Protein AF-A0A350IH59-F1 (afdb_monomer)

pLDDT: mean 76.25, std 18.14, range [29.02, 93.62]

Mean predicted aligned error: 12.1 Å

Solvent-accessible surface area (backbone atoms only — not comparable to full-atom values): 6723 Å² total; per-residue (Å²): 131,80,91,83,79,74,76,84,77,61,63,88,42,45,44,101,85,70,50,65,69,72,73,87,52,63,70,44,79,75,45,70,88,46,75,56,83,100,45,72,52,74,42,72,48,66,46,87,90,60,58,67,59,57,54,29,33,56,51,10,56,75,68,76,49,82,40,70,71,87,79,87,81,81,59,63,56,92,97,46,46,49,90,77,54,74,52,73,68,59,51,53,48,56,56,53,58,70,70,76,113

Sequence (101 aa):
IPADSLEQCDASLHNPDGSVNLRNSRINVTDNRALHLPHADIRLACSKGTYIRALARDLGEALGSGAHLDGLRRTRTGGFEVSKALTITQATGIFREAVSE

Foldseek 3Di:
DDPPPPPPPCVVQADPVRDGPPPPKDKDFPDFDDDDPVDTDTDIDTDPPDDVQVVQQVVCVVVVHGGGDPDDDDQDDVPDGPVPDDDPVRVVVVVVVVVVD

Nearest PDB structures (foldseek):
  7qep-assembly1_S7  TM=4.534E-01  e=7.299E+00  Encephalitozoon cuniculi GB-M1

Radius of gyration: 19.17 Å; Cα contacts (8 Å, |Δi|>4): 69; chains: 1; bounding box: 46×42×46 Å

Secon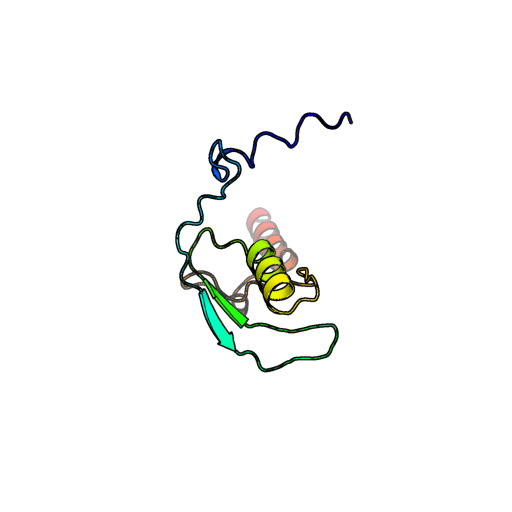dary structure (DSSP, 8-state):
--S-SSTTSSTTSB-TTS-B------EEEEEEEEEETTEEEEEEEE-TT--HHHHHHHHHHHHTS----------EETTEEGGGPPPHHHHHHHHHHHH--

Structure (mmCIF, N/CA/C/O backbone):
data_AF-A0A350IH59-F1
#
_entry.id   AF-A0A350IH59-F1
#
loop_
_atom_site.group_PDB
_atom_site.id
_atom_site.type_symbol
_atom_site.label_atom_id
_atom_site.label_alt_id
_atom_site.label_comp_id
_atom_site.label_asym_id
_atom_site.label_entity_id
_atom_site.label_seq_id
_atom_site.pdbx_PDB_ins_code
_atom_site.Cartn_x
_atom_site.Cartn_y
_atom_site.Cartn_z
_atom_site.occupancy
_atom_site.B_iso_or_equiv
_atom_site.auth_seq_id
_atom_site.auth_comp_id
_atom_site.auth_asym_id
_atom_site.auth_atom_id
_atom_site.pdbx_PDB_model_num
ATOM 1 N N . ILE A 1 1 ? -9.237 23.528 -13.923 1.00 41.91 1 ILE A N 1
ATOM 2 C CA . ILE A 1 1 ? -8.178 23.838 -12.934 1.00 41.91 1 ILE A CA 1
ATOM 3 C C . ILE A 1 1 ? -6.869 23.750 -13.703 1.00 41.91 1 ILE A C 1
ATOM 5 O O . ILE A 1 1 ? -6.647 22.694 -14.288 1.00 41.91 1 ILE A O 1
ATOM 9 N N . PRO A 1 2 ? -6.108 24.844 -13.851 1.00 29.02 2 PRO A N 1
ATOM 10 C CA . PRO A 1 2 ? -4.850 24.812 -14.588 1.00 29.02 2 PRO A CA 1
ATOM 11 C C . PRO A 1 2 ? -3.832 23.945 -13.833 1.00 29.02 2 PRO A C 1
ATOM 13 O O . PRO A 1 2 ? -3.917 23.807 -12.613 1.00 29.02 2 PRO A O 1
ATOM 16 N N . ALA A 1 3 ? -2.920 23.319 -14.571 1.00 39.44 3 ALA A N 1
ATOM 17 C CA . ALA A 1 3 ? -2.026 22.249 -14.125 1.00 39.44 3 ALA A CA 1
ATOM 18 C C . ALA A 1 3 ? -0.846 22.704 -13.233 1.00 39.44 3 ALA A C 1
ATOM 20 O O . ALA A 1 3 ? 0.103 21.950 -13.059 1.00 39.44 3 ALA A O 1
ATOM 21 N N . ASP A 1 4 ? -0.925 23.881 -12.608 1.00 33.91 4 ASP A N 1
ATOM 22 C CA . ASP A 1 4 ? 0.240 24.566 -12.019 1.00 33.91 4 ASP A CA 1
ATOM 23 C C . ASP A 1 4 ? 0.249 24.567 -10.480 1.00 33.91 4 ASP A C 1
ATOM 25 O O . ASP A 1 4 ? 0.806 25.456 -9.841 1.00 33.91 4 ASP A O 1
ATOM 29 N N . SER A 1 5 ? -0.413 23.609 -9.825 1.00 40.59 5 SER A N 1
ATOM 30 C CA . SER A 1 5 ? -0.493 23.598 -8.347 1.00 40.59 5 SER A CA 1
ATOM 31 C C . SER A 1 5 ? -0.197 22.249 -7.689 1.00 40.59 5 SER A C 1
ATOM 33 O O . SER A 1 5 ? -0.384 22.109 -6.483 1.00 40.59 5 SER A O 1
ATOM 35 N N . LEU A 1 6 ? 0.302 21.267 -8.447 1.00 43.12 6 LEU A N 1
ATOM 36 C CA . LEU A 1 6 ? 0.753 19.971 -7.913 1.00 43.12 6 LEU A CA 1
ATOM 37 C C . LEU A 1 6 ? 2.284 19.807 -7.879 1.00 43.12 6 LEU A C 1
ATOM 39 O O . LEU A 1 6 ? 2.769 18.791 -7.393 1.00 43.12 6 LEU A O 1
ATOM 43 N N . GLU A 1 7 ? 3.059 20.799 -8.322 1.00 42.56 7 GLU A N 1
ATOM 44 C CA . GLU A 1 7 ? 4.519 20.662 -8.475 1.00 42.56 7 GLU A CA 1
ATOM 45 C C . GLU A 1 7 ? 5.362 20.956 -7.222 1.00 42.56 7 GLU A C 1
ATOM 47 O O . GLU A 1 7 ? 6.585 20.858 -7.263 1.00 42.56 7 GLU A O 1
ATOM 52 N N . GLN A 1 8 ? 4.762 21.277 -6.074 1.00 38.00 8 GLN A N 1
ATOM 53 C CA . GLN A 1 8 ? 5.540 21.739 -4.910 1.00 38.00 8 GLN A CA 1
ATOM 54 C C . GLN A 1 8 ? 5.763 20.709 -3.798 1.00 38.00 8 GLN A C 1
ATOM 56 O O . GLN A 1 8 ? 6.375 21.039 -2.785 1.00 38.00 8 GLN A O 1
ATOM 61 N N . CYS A 1 9 ? 5.355 19.448 -3.974 1.00 38.88 9 CYS A N 1
ATOM 62 C CA . CYS A 1 9 ? 5.608 18.407 -2.966 1.00 38.88 9 CYS A CA 1
ATOM 63 C C . CYS A 1 9 ? 6.712 17.397 -3.335 1.00 38.88 9 CYS A C 1
ATOM 65 O O . CYS A 1 9 ? 7.226 16.738 -2.432 1.00 38.88 9 CYS A O 1
ATOM 67 N N . ASP A 1 10 ? 7.134 17.307 -4.602 1.00 48.78 10 ASP A N 1
ATOM 68 C CA . ASP A 1 10 ? 8.090 16.276 -5.061 1.00 48.78 10 ASP A CA 1
ATOM 69 C C . ASP A 1 10 ? 9.564 16.733 -5.093 1.00 48.78 10 ASP A C 1
ATOM 71 O O . ASP A 1 10 ? 10.479 15.904 -5.119 1.00 48.78 10 ASP A O 1
ATOM 75 N N . ALA A 1 11 ? 9.833 18.041 -5.015 1.00 47.28 11 ALA A N 1
ATOM 76 C CA . ALA A 1 11 ? 11.179 18.600 -5.190 1.00 47.28 11 ALA A CA 1
ATOM 77 C C . ALA A 1 11 ? 12.187 18.215 -4.087 1.00 47.28 11 ALA A C 1
ATOM 79 O O . ALA A 1 11 ? 13.391 18.310 -4.289 1.00 47.28 11 ALA A O 1
ATOM 80 N N . SER A 1 12 ? 11.734 17.752 -2.916 1.00 50.44 12 SER A N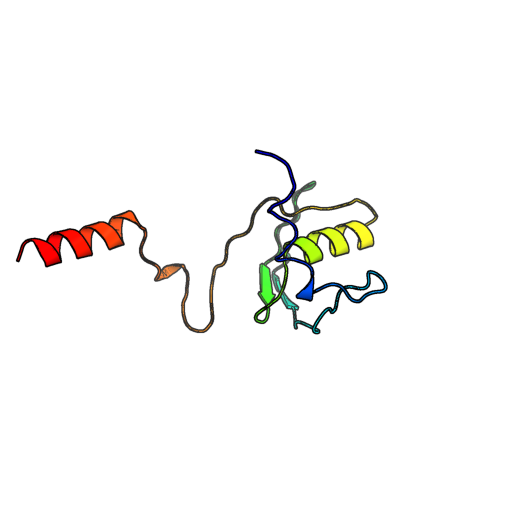 1
ATOM 81 C CA . SER A 1 12 ? 12.644 17.342 -1.829 1.00 50.44 12 SER A CA 1
ATOM 82 C C . SER A 1 12 ? 13.268 15.954 -2.019 1.00 50.44 12 SER A C 1
ATOM 84 O O . SER A 1 12 ? 14.114 15.557 -1.218 1.00 50.44 12 SER A O 1
ATOM 86 N N . LEU A 1 13 ? 12.848 15.201 -3.041 1.00 50.59 13 LEU A N 1
ATOM 87 C CA . LEU A 1 13 ? 13.397 13.878 -3.348 1.00 50.59 13 LEU A CA 1
ATOM 88 C C . LEU A 1 13 ? 14.301 13.869 -4.582 1.00 50.59 13 LEU A C 1
ATOM 90 O O . LEU A 1 13 ? 14.999 12.879 -4.773 1.00 50.59 13 LEU A O 1
ATOM 94 N N . HIS A 1 14 ? 14.312 14.932 -5.387 1.00 50.09 14 HIS A N 1
ATOM 95 C CA . HIS A 1 14 ? 15.142 15.040 -6.586 1.00 50.09 14 HIS A CA 1
ATOM 96 C C . HIS A 1 14 ? 16.372 15.912 -6.322 1.00 50.09 14 HIS A C 1
ATOM 98 O O . HIS A 1 14 ? 16.265 17.063 -5.903 1.00 50.09 14 HIS A O 1
ATOM 104 N N . ASN A 1 15 ? 17.549 15.362 -6.593 1.00 56.00 15 ASN A N 1
ATOM 105 C CA . ASN A 1 15 ? 18.776 16.129 -6.741 1.00 56.00 15 ASN A CA 1
ATOM 106 C C . ASN A 1 15 ? 18.699 16.974 -8.036 1.00 56.00 15 ASN A C 1
ATOM 108 O O . ASN A 1 15 ? 17.943 16.637 -8.952 1.00 56.00 15 ASN A O 1
ATOM 112 N N . PRO A 1 16 ? 19.484 18.061 -8.151 1.00 56.72 16 PRO A N 1
ATOM 113 C CA . PRO A 1 16 ? 19.484 18.944 -9.326 1.00 56.72 16 PRO A CA 1
ATOM 114 C C . PRO A 1 16 ? 19.908 18.262 -10.641 1.00 56.72 16 PRO A C 1
ATOM 116 O O . PRO A 1 16 ? 19.745 18.844 -11.708 1.00 56.72 16 PRO A O 1
ATOM 119 N N . ASP A 1 17 ? 20.438 17.039 -10.577 1.00 57.19 17 ASP A N 1
ATOM 120 C CA . ASP A 1 17 ? 20.801 16.186 -11.714 1.00 57.19 17 ASP A CA 1
ATOM 121 C C . ASP A 1 17 ? 19.699 15.174 -12.099 1.00 57.19 17 ASP A C 1
ATOM 123 O O . ASP A 1 17 ? 19.914 14.320 -12.956 1.00 57.19 17 ASP A O 1
ATOM 127 N N . GLY A 1 18 ? 18.525 15.240 -11.463 1.00 56.66 18 GLY A N 1
ATOM 128 C CA . GLY A 1 18 ? 17.431 14.296 -11.685 1.00 56.66 18 GLY A CA 1
ATOM 129 C C . GLY A 1 18 ? 17.539 13.000 -10.874 1.00 56.66 18 GLY A C 1
ATOM 130 O O . GLY A 1 18 ? 16.633 12.169 -10.926 1.00 56.66 18 GLY A O 1
ATOM 131 N N . SER A 1 19 ? 18.620 12.798 -10.113 1.00 48.28 19 SER A N 1
ATOM 132 C CA . SER A 1 19 ? 18.779 11.592 -9.302 1.00 48.28 19 SER A CA 1
ATOM 133 C C . SER A 1 19 ? 17.918 11.667 -8.040 1.00 48.28 19 SER A C 1
ATOM 135 O O . SER A 1 19 ? 17.883 12.671 -7.329 1.00 48.28 19 SER A O 1
ATOM 137 N N . VAL A 1 20 ? 17.178 10.599 -7.746 1.00 55.78 20 VAL A N 1
ATOM 138 C CA . VAL A 1 20 ? 16.346 10.545 -6.541 1.00 55.78 20 VAL A CA 1
ATOM 139 C C . VAL A 1 20 ? 17.234 10.241 -5.335 1.00 55.78 20 VAL A C 1
ATOM 141 O O . VAL A 1 20 ? 17.975 9.257 -5.342 1.00 55.78 20 VAL A O 1
ATOM 144 N N . ASN A 1 21 ? 17.138 11.038 -4.268 1.00 51.22 21 ASN A N 1
ATOM 145 C CA . ASN A 1 21 ? 17.808 10.755 -2.997 1.00 51.22 21 ASN A CA 1
ATOM 146 C C . ASN A 1 21 ? 17.107 9.583 -2.291 1.00 51.22 21 ASN A C 1
ATOM 148 O O . ASN A 1 21 ? 16.254 9.743 -1.412 1.00 51.22 21 ASN A O 1
ATOM 152 N N . LEU A 1 22 ? 17.452 8.371 -2.717 1.00 56.38 22 LEU A N 1
ATOM 153 C CA . LEU A 1 22 ? 17.007 7.134 -2.100 1.00 56.38 22 LEU A CA 1
ATOM 154 C C . LEU A 1 22 ? 17.779 6.950 -0.795 1.00 56.38 22 LEU A C 1
ATOM 156 O O . LEU A 1 22 ? 18.831 6.317 -0.750 1.00 56.38 22 LEU A O 1
ATOM 160 N N . ARG A 1 23 ? 17.240 7.468 0.314 1.00 57.00 23 ARG A N 1
ATOM 161 C CA . ARG A 1 23 ? 17.623 6.942 1.630 1.00 57.00 23 ARG A CA 1
ATOM 162 C C . ARG A 1 23 ? 17.408 5.435 1.583 1.00 57.00 23 ARG A C 1
ATOM 164 O O . ARG A 1 23 ? 16.256 5.018 1.451 1.00 57.00 23 ARG A O 1
ATOM 171 N N . ASN A 1 24 ? 18.491 4.657 1.703 1.00 54.91 24 ASN A N 1
ATOM 172 C CA . ASN A 1 24 ? 18.475 3.195 1.772 1.00 54.91 24 ASN A CA 1
ATOM 173 C C . ASN A 1 24 ? 17.463 2.734 2.824 1.00 54.91 24 ASN A C 1
ATOM 175 O O . ASN A 1 24 ? 17.761 2.588 4.012 1.00 54.91 24 ASN A O 1
ATOM 179 N N . SER A 1 25 ? 16.232 2.529 2.377 1.00 61.12 25 SER A N 1
ATOM 180 C CA . SER A 1 25 ? 15.170 2.000 3.199 1.00 61.12 25 SER A CA 1
ATOM 181 C C . SER A 1 25 ? 15.338 0.498 3.162 1.00 61.12 25 SER A C 1
ATOM 183 O O . SER A 1 25 ? 15.333 -0.109 2.094 1.00 61.12 25 SER A O 1
ATOM 185 N N . ARG A 1 26 ? 15.553 -0.112 4.328 1.00 69.56 26 ARG A N 1
ATOM 186 C CA . ARG A 1 26 ? 15.647 -1.569 4.414 1.00 69.56 26 ARG A CA 1
ATOM 187 C C . ARG A 1 26 ? 14.267 -2.150 4.123 1.00 69.56 26 ARG A C 1
ATOM 189 O O . ARG A 1 26 ? 13.327 -1.904 4.881 1.00 69.56 26 ARG A O 1
ATOM 196 N N . ILE A 1 27 ? 14.166 -2.884 3.019 1.00 77.75 27 ILE A N 1
ATOM 197 C CA . ILE A 1 27 ? 12.973 -3.623 2.613 1.00 77.75 27 ILE A CA 1
ATOM 198 C C . ILE A 1 27 ? 13.265 -5.100 2.851 1.00 77.75 27 ILE A C 1
ATOM 200 O O . ILE A 1 27 ? 14.143 -5.675 2.217 1.00 77.75 27 ILE A O 1
ATOM 204 N N . ASN A 1 28 ? 12.520 -5.711 3.767 1.00 76.44 28 ASN A N 1
ATOM 205 C CA . ASN A 1 28 ? 12.573 -7.144 4.009 1.00 76.44 28 ASN A CA 1
ATOM 206 C C . ASN A 1 28 ? 11.362 -7.787 3.337 1.00 76.44 28 ASN A C 1
ATOM 208 O O . ASN A 1 28 ? 10.224 -7.608 3.788 1.00 76.44 28 ASN A O 1
ATOM 212 N N . VAL A 1 29 ? 11.601 -8.545 2.270 1.00 78.56 29 VAL A N 1
ATOM 213 C CA . VAL A 1 29 ? 10.567 -9.383 1.658 1.00 78.56 29 VAL A CA 1
ATOM 214 C C . VAL A 1 29 ? 10.256 -10.508 2.638 1.00 78.56 29 VAL A C 1
ATOM 216 O O . VAL A 1 29 ? 11.122 -11.300 2.992 1.00 78.56 29 VAL A O 1
ATOM 219 N N . THR A 1 30 ? 9.032 -10.503 3.155 1.00 67.69 30 THR A N 1
ATOM 220 C CA . THR A 1 30 ? 8.589 -11.431 4.204 1.00 67.69 30 THR A CA 1
ATOM 221 C C . THR A 1 30 ? 7.867 -12.636 3.606 1.00 67.69 30 THR A C 1
ATOM 223 O O . THR A 1 30 ? 7.886 -13.705 4.205 1.00 67.69 30 THR A O 1
ATOM 226 N N . ASP A 1 31 ? 7.234 -12.468 2.442 1.00 67.00 31 ASP A N 1
ATOM 227 C CA . ASP A 1 31 ? 6.560 -13.542 1.711 1.00 67.00 31 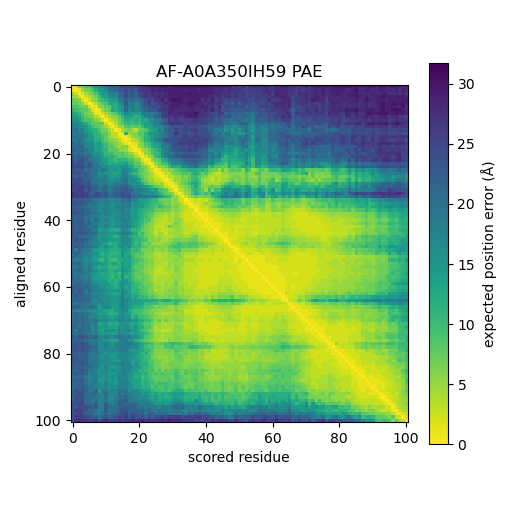ASP A CA 1
ATOM 228 C C . ASP A 1 31 ? 6.439 -13.181 0.217 1.00 67.00 31 ASP A C 1
ATOM 230 O O . ASP A 1 31 ? 6.214 -12.012 -0.113 1.00 67.00 31 ASP A O 1
ATOM 234 N N . ASN A 1 32 ? 6.601 -14.169 -0.671 1.00 64.88 32 ASN A N 1
ATOM 235 C CA . ASN A 1 32 ? 6.538 -14.024 -2.135 1.00 64.88 32 ASN A CA 1
ATOM 236 C C . ASN A 1 32 ? 5.611 -15.063 -2.806 1.00 64.88 32 ASN A C 1
ATOM 238 O O . ASN A 1 32 ? 5.814 -15.413 -3.966 1.00 64.88 32 ASN A O 1
ATOM 242 N N . ARG A 1 33 ? 4.640 -15.623 -2.072 1.00 57.22 33 ARG A N 1
ATOM 243 C CA . ARG A 1 33 ? 4.041 -16.921 -2.430 1.00 57.22 33 ARG A CA 1
ATOM 244 C C . ARG A 1 33 ? 2.997 -16.913 -3.546 1.00 57.22 33 ARG A C 1
ATOM 246 O O . ARG A 1 33 ? 2.638 -17.998 -3.993 1.00 57.22 33 ARG A O 1
ATOM 253 N N . ALA A 1 34 ? 2.506 -15.764 -4.004 1.00 67.88 34 ALA A N 1
ATOM 254 C CA . ALA A 1 34 ? 1.446 -15.724 -5.011 1.00 67.88 34 ALA A CA 1
ATOM 255 C C . ALA A 1 34 ? 1.882 -14.936 -6.252 1.00 67.88 34 ALA A C 1
ATOM 257 O O . ALA A 1 34 ? 1.767 -13.715 -6.315 1.00 67.88 34 ALA A O 1
ATOM 258 N N . LEU A 1 35 ? 2.372 -15.671 -7.251 1.00 77.50 35 LEU A N 1
ATOM 259 C CA . LEU A 1 35 ? 2.559 -15.177 -8.611 1.00 77.50 35 LEU A CA 1
ATOM 260 C C . LEU A 1 35 ? 1.395 -15.699 -9.462 1.00 77.50 35 LEU A C 1
ATOM 262 O O . LEU A 1 35 ? 1.323 -16.891 -9.756 1.00 77.50 35 LEU A O 1
ATOM 266 N N 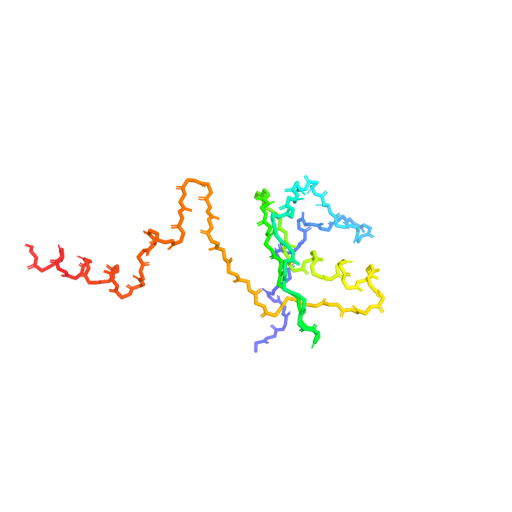. HIS A 1 36 ? 0.473 -14.814 -9.829 1.00 82.62 36 HIS A N 1
ATOM 267 C CA . HIS A 1 36 ? -0.670 -15.104 -10.695 1.00 82.62 36 HIS A CA 1
ATOM 268 C C . HIS A 1 36 ? -0.606 -14.166 -11.893 1.00 82.62 36 HIS A C 1
ATOM 270 O O . HIS A 1 36 ? -1.215 -13.106 -11.909 1.00 82.62 36 HIS A O 1
ATOM 276 N N . LEU A 1 37 ? 0.209 -14.529 -12.885 1.00 82.00 37 LEU A N 1
ATOM 277 C CA . LEU A 1 37 ? 0.503 -13.656 -14.022 1.00 82.00 37 LEU A CA 1
ATOM 278 C C . LEU A 1 37 ? -0.790 -13.113 -14.669 1.00 82.00 37 LEU A C 1
ATOM 280 O O . LEU A 1 37 ? -1.709 -13.897 -14.918 1.00 82.00 37 LEU A O 1
ATOM 284 N N . PRO A 1 38 ? -0.867 -11.799 -14.960 1.00 85.88 38 PRO A N 1
ATOM 285 C CA . PRO A 1 38 ? 0.210 -10.796 -14.911 1.00 85.88 38 PRO A CA 1
ATOM 286 C C . PRO A 1 38 ? 0.443 -10.128 -13.537 1.00 85.88 38 PRO A C 1
ATOM 288 O O . PRO A 1 38 ? 1.187 -9.155 -13.454 1.00 85.88 38 PRO A O 1
ATOM 291 N N . HIS A 1 39 ? -0.166 -10.619 -12.460 1.00 88.62 39 HIS A N 1
ATOM 292 C CA . HIS A 1 39 ? -0.078 -10.044 -11.119 1.00 88.62 39 HIS A CA 1
ATOM 293 C C . HIS A 1 39 ? 0.873 -10.824 -10.196 1.00 88.62 39 HIS A C 1
ATOM 295 O 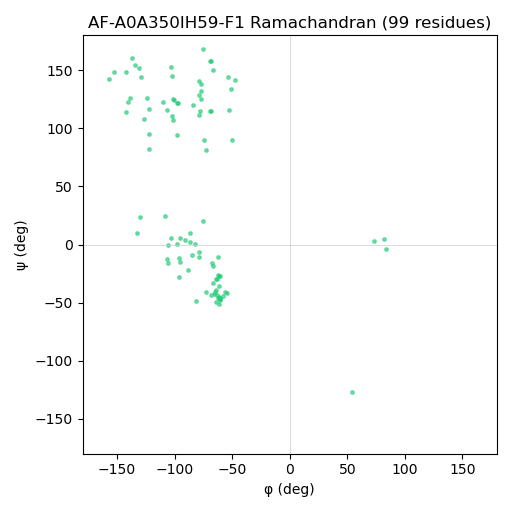O . HIS A 1 39 ? 1.085 -12.034 -10.321 1.00 88.62 39 HIS A O 1
ATOM 301 N N . ALA A 1 40 ? 1.440 -10.113 -9.225 1.00 87.62 40 ALA A N 1
ATOM 302 C CA . ALA A 1 40 ? 2.304 -10.672 -8.195 1.00 87.62 40 ALA A CA 1
ATOM 303 C C . ALA A 1 40 ? 1.979 -10.028 -6.846 1.00 87.62 40 ALA A C 1
ATOM 305 O O . ALA A 1 40 ? 2.025 -8.804 -6.712 1.00 87.62 40 ALA A O 1
ATOM 306 N N . ASP A 1 41 ? 1.702 -10.850 -5.837 1.00 89.00 41 ASP A N 1
A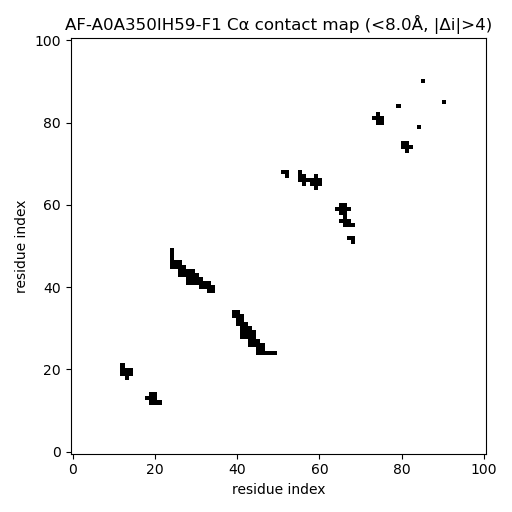TOM 307 C CA . ASP A 1 41 ? 1.489 -10.388 -4.470 1.00 89.00 41 ASP A CA 1
ATOM 308 C C . ASP A 1 41 ? 2.774 -10.533 -3.657 1.00 89.00 41 ASP A C 1
ATOM 310 O O . ASP A 1 41 ? 3.328 -11.624 -3.495 1.00 89.00 41 ASP A O 1
ATOM 314 N N . ILE A 1 42 ? 3.247 -9.412 -3.112 1.00 86.69 42 ILE A N 1
ATOM 315 C CA . ILE A 1 42 ? 4.490 -9.353 -2.342 1.00 86.69 42 ILE A CA 1
ATOM 316 C C . ILE A 1 42 ? 4.196 -8.778 -0.966 1.00 86.69 42 ILE A C 1
ATOM 318 O O . ILE A 1 42 ? 3.671 -7.669 -0.823 1.00 86.69 42 ILE A O 1
ATOM 322 N N . ARG A 1 43 ? 4.598 -9.508 0.077 1.00 87.69 43 ARG A N 1
ATOM 323 C CA . ARG A 1 43 ? 4.527 -9.015 1.450 1.00 87.69 43 ARG A CA 1
ATOM 324 C C . ARG A 1 43 ? 5.884 -8.481 1.872 1.00 87.69 43 ARG A C 1
ATOM 326 O O . ARG A 1 43 ? 6.876 -9.206 1.894 1.00 87.69 43 ARG A O 1
ATOM 333 N N . LEU A 1 44 ? 5.914 -7.215 2.260 1.00 86.88 44 LEU A N 1
ATOM 334 C CA . LEU A 1 44 ? 7.142 -6.499 2.583 1.00 86.88 44 LEU A CA 1
ATOM 335 C C . LEU A 1 44 ? 7.047 -5.797 3.937 1.00 86.88 44 LEU A C 1
ATOM 337 O O . LEU A 1 44 ? 5.999 -5.275 4.323 1.00 86.88 44 LEU A O 1
ATOM 341 N N . ALA A 1 45 ? 8.166 -5.779 4.655 1.00 86.75 45 ALA A N 1
ATOM 342 C CA . ALA A 1 45 ? 8.375 -4.960 5.836 1.00 86.75 45 ALA A CA 1
ATOM 343 C C . ALA A 1 45 ? 9.394 -3.874 5.491 1.00 86.75 45 ALA A C 1
ATOM 345 O O . ALA A 1 45 ? 10.503 -4.175 5.055 1.00 86.75 45 ALA A O 1
ATOM 346 N N . CYS A 1 46 ? 9.015 -2.613 5.669 1.00 85.81 46 CYS A N 1
ATOM 347 C CA . CYS A 1 46 ? 9.824 -1.478 5.246 1.00 85.81 46 CYS A CA 1
ATOM 348 C C . CYS A 1 46 ? 9.908 -0.405 6.339 1.00 85.81 46 CYS A C 1
ATOM 350 O O . CYS A 1 46 ? 9.018 -0.280 7.186 1.00 85.81 46 CYS A O 1
ATOM 352 N N . SER A 1 47 ? 10.978 0.390 6.321 1.00 83.81 47 SER A N 1
ATOM 353 C CA . SER A 1 47 ? 11.113 1.569 7.182 1.00 83.81 47 SER A CA 1
ATOM 354 C C . SER A 1 47 ? 10.245 2.738 6.702 1.00 83.81 47 SER A C 1
ATOM 356 O O . SER A 1 47 ? 9.716 2.738 5.585 1.00 83.81 47 SER A O 1
ATOM 358 N N . LYS A 1 48 ? 10.114 3.771 7.547 1.00 81.75 48 LYS A N 1
ATOM 359 C CA . LYS A 1 48 ? 9.473 5.036 7.156 1.00 81.75 48 LYS A CA 1
ATOM 360 C C . LYS A 1 48 ? 10.122 5.604 5.888 1.00 81.75 48 LYS A C 1
ATOM 362 O O . LYS A 1 48 ? 11.333 5.495 5.725 1.00 81.75 48 LYS A O 1
ATOM 367 N N . GLY A 1 49 ? 9.316 6.221 5.026 1.00 81.81 49 GLY A N 1
ATOM 368 C CA . GLY A 1 49 ? 9.792 6.843 3.785 1.00 81.81 49 GLY A CA 1
ATOM 369 C C . GLY A 1 49 ? 9.994 5.885 2.607 1.00 81.81 49 GLY A C 1
ATOM 370 O O . GLY A 1 49 ? 10.452 6.324 1.561 1.00 81.81 49 GLY A O 1
ATOM 371 N N . THR A 1 50 ? 9.636 4.603 2.740 1.00 83.81 50 THR A N 1
ATOM 372 C CA . THR A 1 50 ? 9.714 3.665 1.610 1.00 83.81 50 THR A CA 1
ATOM 373 C C . THR A 1 50 ? 8.554 3.890 0.646 1.00 83.81 50 THR A C 1
ATOM 375 O O . THR A 1 50 ? 7.388 3.811 1.041 1.00 83.81 50 THR A O 1
ATOM 378 N N . TYR A 1 51 ? 8.863 4.119 -0.629 1.00 87.31 51 TYR A N 1
ATOM 379 C CA . TYR A 1 51 ? 7.866 4.349 -1.669 1.00 87.31 51 TYR A CA 1
ATOM 380 C C . TYR A 1 51 ? 7.594 3.065 -2.460 1.00 87.31 51 TYR A C 1
ATOM 382 O O . TYR A 1 51 ? 8.279 2.753 -3.429 1.00 87.31 51 TYR A O 1
ATOM 390 N N . ILE A 1 52 ? 6.570 2.310 -2.057 1.00 88.50 52 ILE A N 1
ATOM 391 C CA . ILE A 1 52 ? 6.253 0.996 -2.656 1.00 88.50 52 ILE A CA 1
ATOM 392 C C . ILE A 1 52 ? 5.940 1.093 -4.159 1.00 88.50 52 ILE A C 1
ATOM 394 O O . ILE A 1 52 ? 6.207 0.163 -4.911 1.00 88.50 52 ILE A O 1
ATOM 398 N N . ARG A 1 53 ? 5.443 2.245 -4.623 1.00 88.50 53 ARG A N 1
ATOM 399 C CA . ARG A 1 53 ? 5.226 2.502 -6.054 1.00 88.50 53 ARG A CA 1
ATOM 400 C C . ARG A 1 53 ? 6.526 2.520 -6.863 1.00 88.50 53 ARG A C 1
ATOM 402 O O . ARG A 1 53 ? 6.534 2.007 -7.973 1.00 88.50 53 ARG A O 1
ATOM 409 N N . ALA A 1 54 ? 7.603 3.083 -6.311 1.00 87.62 54 ALA A N 1
ATOM 410 C CA . ALA A 1 54 ? 8.910 3.065 -6.968 1.00 87.62 54 ALA A CA 1
ATOM 411 C C . ALA A 1 54 ? 9.458 1.636 -7.007 1.00 87.62 54 ALA A C 1
ATOM 413 O O . ALA A 1 54 ? 9.846 1.174 -8.067 1.00 87.62 54 ALA A O 1
ATOM 414 N N . LEU A 1 55 ? 9.337 0.897 -5.897 1.00 86.19 55 LEU A N 1
ATOM 415 C CA . LEU A 1 55 ? 9.727 -0.514 -5.841 1.00 86.19 55 LEU A CA 1
ATOM 416 C C . LEU A 1 55 ? 9.047 -1.362 -6.930 1.00 86.19 55 LEU A C 1
ATOM 418 O O . LEU A 1 55 ? 9.696 -2.211 -7.527 1.00 86.19 55 LEU A O 1
ATOM 422 N N . ALA A 1 56 ? 7.752 -1.147 -7.188 1.00 88.88 56 ALA A N 1
ATOM 423 C CA . ALA A 1 56 ? 7.037 -1.865 -8.243 1.00 88.88 56 ALA A CA 1
ATOM 424 C C . ALA A 1 56 ? 7.610 -1.562 -9.638 1.00 88.88 56 ALA A C 1
ATOM 426 O O . ALA A 1 56 ? 7.814 -2.486 -10.418 1.00 88.88 56 ALA A O 1
ATOM 427 N N . ARG A 1 57 ? 7.920 -0.291 -9.930 1.00 88.19 57 ARG A N 1
ATOM 428 C CA . ARG A 1 57 ? 8.570 0.103 -11.187 1.00 88.19 57 ARG A CA 1
ATOM 429 C C . ARG A 1 57 ? 9.947 -0.543 -11.320 1.00 88.19 57 ARG A C 1
ATOM 431 O O . ARG A 1 57 ? 10.198 -1.189 -12.329 1.00 88.19 57 ARG A O 1
ATOM 438 N N . ASP A 1 58 ? 10.785 -0.419 -10.294 1.00 88.25 58 ASP A N 1
ATOM 439 C CA . ASP A 1 58 ? 12.154 -0.943 -10.295 1.00 88.25 58 ASP A CA 1
ATOM 440 C C . ASP A 1 58 ? 12.154 -2.480 -10.459 1.00 88.25 58 ASP A C 1
ATOM 442 O O . ASP A 1 58 ? 12.992 -3.044 -11.160 1.00 88.25 58 ASP A O 1
ATOM 446 N N . LEU A 1 59 ? 11.164 -3.171 -9.873 1.00 86.50 59 LEU A N 1
ATOM 447 C CA . LEU A 1 59 ? 10.951 -4.606 -10.079 1.00 86.50 59 LEU A CA 1
ATOM 448 C C . LEU A 1 59 ? 10.559 -4.930 -11.528 1.00 86.50 59 LEU A C 1
ATOM 450 O O . LEU A 1 59 ? 11.071 -5.891 -12.095 1.00 86.50 59 LEU A O 1
ATOM 454 N N . GLY A 1 60 ? 9.672 -4.141 -12.135 1.00 89.31 60 GLY A N 1
ATOM 455 C CA . GLY A 1 60 ? 9.298 -4.307 -13.540 1.00 89.31 60 GLY A CA 1
ATOM 456 C C . GLY A 1 60 ? 10.457 -4.054 -14.504 1.00 89.31 60 GLY A C 1
ATOM 457 O O . GLY A 1 60 ? 10.653 -4.815 -15.449 1.00 89.31 60 GLY A O 1
ATOM 458 N N . GLU A 1 61 ? 11.269 -3.029 -14.236 1.00 90.44 61 GLU A N 1
ATOM 459 C CA . GLU A 1 61 ? 12.498 -2.748 -14.987 1.00 90.44 61 GLU A CA 1
ATOM 460 C C . GLU A 1 61 ? 13.484 -3.917 -14.893 1.00 90.44 61 GLU A C 1
ATOM 462 O O . GLU A 1 61 ? 13.982 -4.382 -15.917 1.00 90.44 61 GLU A O 1
ATOM 467 N N . ALA A 1 62 ? 13.695 -4.465 -13.691 1.00 88.75 62 ALA A N 1
ATOM 468 C CA . ALA A 1 62 ? 14.546 -5.638 -13.486 1.00 88.75 62 ALA A CA 1
ATOM 469 C C . ALA A 1 62 ? 14.021 -6.903 -14.195 1.00 88.75 62 ALA A C 1
ATOM 471 O O . ALA A 1 62 ? 14.814 -7.757 -14.592 1.00 88.75 62 ALA A O 1
ATOM 472 N N . LEU A 1 63 ? 12.702 -7.028 -14.369 1.00 87.88 63 LEU A N 1
ATOM 473 C CA . LEU A 1 63 ? 12.059 -8.128 -15.098 1.00 87.88 63 LEU A CA 1
ATOM 474 C C . LEU A 1 63 ? 11.997 -7.902 -16.620 1.00 87.88 63 LEU A C 1
ATOM 476 O O . LEU A 1 63 ? 11.627 -8.817 -17.352 1.00 87.88 63 LEU A O 1
ATOM 480 N N . GLY A 1 64 ? 12.331 -6.706 -17.113 1.00 89.56 64 GLY A N 1
ATOM 481 C CA . GLY A 1 64 ? 12.222 -6.344 -18.532 1.00 89.56 64 GLY A CA 1
ATOM 482 C C . GLY A 1 64 ? 10.784 -6.128 -19.027 1.00 89.56 64 GLY A C 1
ATOM 483 O O . GLY A 1 64 ? 10.573 -5.850 -20.205 1.00 89.56 64 GLY A O 1
ATOM 484 N N . SER A 1 65 ? 9.794 -6.221 -18.138 1.00 82.62 65 SER A N 1
ATOM 485 C CA . SER A 1 65 ? 8.389 -5.919 -18.399 1.00 82.62 65 SER A CA 1
ATOM 486 C C . SER A 1 65 ? 7.941 -4.914 -17.346 1.00 82.62 65 SER A C 1
ATOM 488 O O . SER A 1 65 ? 7.835 -5.270 -16.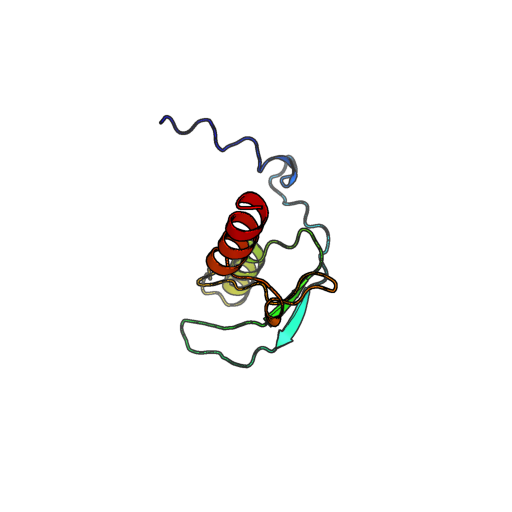173 1.00 82.62 65 SER A O 1
ATOM 490 N N . GLY A 1 66 ? 7.732 -3.653 -17.733 1.00 89.00 66 GLY A N 1
ATOM 491 C CA . GLY A 1 66 ? 7.355 -2.599 -16.788 1.00 89.00 66 GLY A CA 1
ATOM 492 C C . GLY A 1 66 ? 6.212 -3.034 -15.863 1.00 89.00 66 GLY A C 1
ATOM 493 O O . GLY A 1 66 ? 5.290 -3.729 -16.286 1.00 89.00 66 GLY A O 1
ATOM 494 N N . ALA A 1 67 ? 6.275 -2.634 -14.595 1.00 90.06 67 ALA A N 1
ATOM 495 C CA . ALA A 1 67 ? 5.304 -3.028 -13.585 1.00 90.06 67 ALA A CA 1
ATOM 496 C C . ALA A 1 67 ? 4.811 -1.810 -12.806 1.00 90.06 67 ALA A C 1
ATOM 498 O O . ALA A 1 67 ? 5.500 -0.799 -12.659 1.00 90.06 67 ALA A O 1
ATOM 499 N N . HIS A 1 68 ? 3.581 -1.913 -12.319 1.00 91.44 68 HIS A N 1
ATOM 500 C CA . HIS A 1 68 ? 2.941 -0.888 -11.516 1.00 91.44 68 HIS A CA 1
ATOM 501 C C . HIS A 1 68 ? 2.214 -1.535 -10.342 1.00 91.44 68 HIS A C 1
ATOM 503 O O . HIS A 1 68 ? 1.940 -2.733 -10.323 1.00 91.44 68 HIS A O 1
ATOM 509 N N . LEU A 1 69 ? 1.934 -0.720 -9.333 1.00 91.44 69 LEU A N 1
ATOM 510 C CA . LEU A 1 69 ? 1.206 -1.151 -8.154 1.00 91.44 69 LEU A CA 1
ATOM 511 C C . LEU A 1 69 ? -0.291 -1.223 -8.480 1.00 91.44 69 LEU A C 1
ATOM 513 O O . LEU A 1 69 ? -0.900 -0.185 -8.726 1.00 91.44 69 LEU A O 1
ATOM 517 N N . ASP A 1 70 ? -0.862 -2.424 -8.444 1.00 91.25 70 ASP A N 1
ATOM 518 C CA . ASP A 1 70 ? -2.306 -2.652 -8.603 1.00 91.25 70 ASP A CA 1
ATOM 519 C C . ASP A 1 70 ? -3.063 -2.409 -7.283 1.00 91.25 70 ASP A C 1
ATOM 521 O O . ASP A 1 70 ? -4.013 -1.631 -7.216 1.00 91.25 70 ASP A O 1
ATOM 525 N N . GLY A 1 71 ? -2.565 -2.988 -6.186 1.00 91.00 71 GLY A N 1
ATOM 526 C CA . GLY A 1 71 ? -3.154 -2.855 -4.858 1.00 91.00 71 GLY A CA 1
ATOM 527 C C . GLY A 1 71 ? -2.104 -2.755 -3.757 1.00 91.00 71 GLY A C 1
ATOM 528 O O . GLY A 1 71 ? -1.020 -3.330 -3.835 1.00 91.00 71 GLY A O 1
ATOM 529 N N . LEU A 1 72 ? -2.428 -2.020 -2.690 1.00 92.06 72 LEU A N 1
ATOM 530 C CA . LEU A 1 72 ? -1.583 -1.933 -1.501 1.00 92.06 72 LEU A CA 1
ATOM 531 C C . LEU A 1 72 ? -2.425 -1.929 -0.237 1.00 92.06 72 LEU A C 1
ATOM 533 O O . LEU A 1 72 ? -3.242 -1.039 -0.006 1.00 92.06 72 LEU A O 1
ATOM 537 N N . ARG A 1 73 ? -2.146 -2.895 0.638 1.00 91.25 73 ARG A N 1
ATOM 538 C CA . ARG A 1 73 ? -2.751 -2.970 1.964 1.00 91.25 73 ARG A CA 1
ATOM 539 C C . ARG A 1 73 ? -1.682 -2.968 3.043 1.00 91.25 73 ARG A C 1
ATOM 541 O O . ARG A 1 73 ? -0.908 -3.911 3.187 1.00 91.25 73 ARG A O 1
ATOM 548 N N . ARG A 1 74 ? -1.690 -1.929 3.875 1.00 91.44 74 ARG A N 1
ATOM 549 C CA . ARG A 1 74 ? -0.821 -1.858 5.052 1.00 91.44 74 ARG A CA 1
ATOM 550 C C . ARG A 1 74 ? -1.402 -2.712 6.178 1.00 91.44 74 ARG A C 1
ATOM 552 O O . ARG A 1 74 ? -2.436 -2.369 6.740 1.00 91.44 74 ARG A O 1
ATOM 559 N N . THR A 1 75 ? -0.736 -3.814 6.523 1.00 91.56 75 THR A N 1
ATOM 560 C CA . THR A 1 75 ? -1.224 -4.730 7.574 1.00 91.56 75 THR A CA 1
ATOM 561 C C . THR A 1 75 ? -0.747 -4.366 8.979 1.00 91.56 75 THR A C 1
ATOM 563 O O . THR A 1 75 ? -1.358 -4.789 9.957 1.00 91.56 75 THR A O 1
ATOM 566 N N . ARG A 1 76 ? 0.353 -3.614 9.099 1.00 89.94 76 ARG A N 1
ATOM 567 C CA . ARG A 1 76 ? 0.954 -3.245 10.387 1.00 89.94 76 ARG A CA 1
ATOM 568 C C . ARG A 1 76 ? 1.709 -1.923 10.287 1.00 89.94 76 ARG A C 1
ATOM 570 O O . ARG A 1 76 ? 2.269 -1.593 9.244 1.00 89.94 76 ARG A O 1
ATOM 577 N N . THR A 1 77 ? 1.745 -1.160 11.372 1.00 90.38 77 THR A N 1
ATOM 578 C CA . THR A 1 77 ? 2.605 0.020 11.534 1.00 90.38 77 THR A CA 1
ATOM 579 C C . THR A 1 77 ? 3.106 0.068 12.969 1.00 90.38 77 THR A C 1
ATOM 581 O O . THR A 1 77 ? 2.320 0.235 13.895 1.00 90.38 77 THR A O 1
ATOM 584 N N . GLY A 1 78 ? 4.416 -0.108 13.161 1.00 86.75 78 GLY A N 1
ATOM 585 C CA . GLY A 1 78 ? 4.987 -0.250 14.503 1.00 86.75 78 GLY A CA 1
ATOM 586 C C . GLY A 1 78 ? 4.296 -1.374 15.284 1.00 86.75 78 GLY A C 1
ATOM 587 O O . GLY A 1 78 ? 4.181 -2.489 14.776 1.00 86.75 78 GLY A O 1
ATOM 588 N N . GLY A 1 79 ? 3.808 -1.059 16.487 1.00 87.88 79 GLY A N 1
ATOM 589 C CA . GLY A 1 79 ? 3.049 -1.980 17.345 1.00 87.88 79 GLY A CA 1
ATOM 590 C C . GLY A 1 79 ? 1.554 -2.108 17.020 1.00 87.88 79 GLY A C 1
ATOM 591 O O . GLY A 1 79 ? 0.850 -2.848 17.701 1.00 87.88 79 GLY A O 1
ATOM 592 N N . PHE A 1 80 ? 1.052 -1.403 16.002 1.00 91.38 80 PHE A N 1
ATOM 593 C CA . PHE A 1 80 ? -0.366 -1.403 15.642 1.00 91.38 80 PHE A CA 1
ATOM 594 C C . PHE A 1 80 ? -0.627 -2.321 14.452 1.00 91.38 80 PHE A C 1
ATOM 596 O O . PHE A 1 80 ? -0.043 -2.155 13.377 1.00 91.38 80 PHE A O 1
ATOM 603 N N . GLU A 1 81 ? -1.535 -3.275 14.630 1.00 92.62 81 GLU A N 1
ATOM 604 C CA . GLU A 1 81 ? -1.977 -4.186 13.577 1.00 92.62 81 GLU A CA 1
ATOM 605 C C . GLU A 1 81 ? -3.335 -3.772 13.022 1.00 92.62 81 GLU A C 1
ATOM 607 O O . GLU A 1 81 ? -4.211 -3.323 13.760 1.00 92.62 81 GLU A O 1
ATOM 612 N N . VAL A 1 82 ? -3.533 -3.981 11.719 1.00 92.81 82 VAL A N 1
ATOM 613 C CA . VAL A 1 82 ? -4.803 -3.672 11.046 1.00 92.81 82 VAL A CA 1
ATOM 614 C C . VAL A 1 82 ? -5.972 -4.500 11.588 1.00 92.81 82 VAL A C 1
ATOM 616 O O . VAL A 1 82 ? -7.107 -4.050 11.539 1.00 92.81 82 VAL A O 1
ATOM 619 N N . SER A 1 83 ? -5.705 -5.688 12.136 1.00 91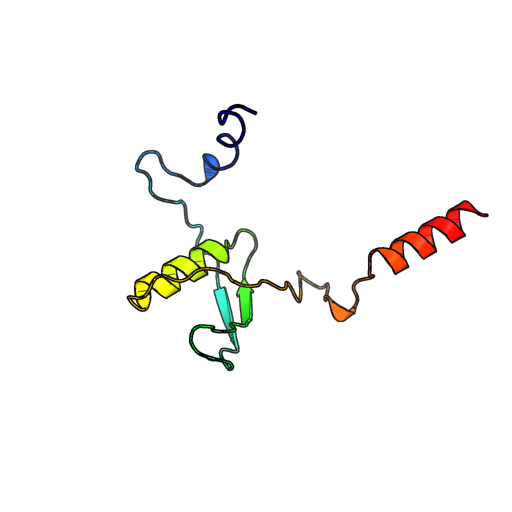.19 83 SER A N 1
ATOM 620 C CA . SER A 1 83 ? -6.703 -6.552 12.785 1.00 91.19 83 SER A CA 1
ATOM 621 C C . SER A 1 83 ? -7.357 -5.896 14.003 1.00 91.19 83 SER A C 1
ATOM 623 O O . SER A 1 83 ? -8.490 -6.221 14.335 1.00 91.19 83 SER A O 1
ATOM 625 N N . LYS A 1 84 ? -6.647 -4.969 14.656 1.00 92.31 84 LYS A N 1
ATOM 626 C CA . LYS A 1 84 ? -7.121 -4.206 15.816 1.00 92.31 84 LYS A CA 1
ATOM 627 C C . LYS A 1 84 ? -7.650 -2.822 15.430 1.00 92.31 84 LYS A C 1
ATOM 629 O O . LYS A 1 84 ? -8.016 -2.048 16.308 1.00 92.31 84 LYS A O 1
ATOM 634 N N . ALA A 1 85 ? -7.637 -2.477 14.142 1.00 92.31 85 ALA A N 1
ATOM 635 C CA . ALA A 1 85 ? -8.111 -1.185 13.677 1.00 92.31 85 ALA A CA 1
ATOM 636 C C . ALA A 1 85 ? -9.643 -1.155 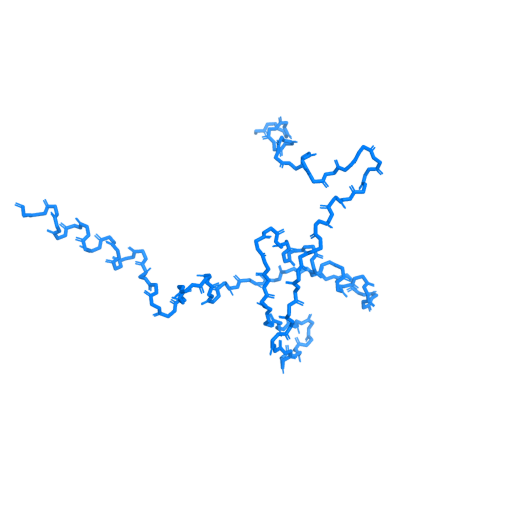13.646 1.00 92.31 85 ALA A C 1
ATOM 638 O O . ALA A 1 85 ? -10.285 -2.101 13.189 1.00 92.31 85 ALA A O 1
ATOM 639 N N . LEU A 1 86 ? -10.218 -0.041 14.096 1.00 92.75 86 LEU A N 1
ATOM 640 C CA . LEU A 1 86 ? -11.646 0.218 13.961 1.00 92.75 86 LEU A CA 1
ATOM 641 C C . LEU A 1 86 ? -11.957 0.679 12.539 1.00 92.75 86 LEU A C 1
ATOM 643 O O . LEU A 1 86 ? -11.223 1.471 11.943 1.00 92.75 86 LEU A O 1
ATOM 647 N N . THR A 1 87 ? -13.077 0.204 12.006 1.00 93.31 87 THR A N 1
ATOM 648 C CA . THR A 1 87 ? -13.655 0.778 10.788 1.00 93.31 87 THR A CA 1
ATOM 649 C C . THR A 1 87 ? -14.181 2.184 11.065 1.00 93.31 87 THR A C 1
ATOM 651 O O . THR A 1 87 ? -14.503 2.527 12.206 1.00 93.31 87 THR A O 1
ATOM 654 N N . ILE A 1 88 ? -14.318 2.998 10.014 1.00 93.50 88 ILE A N 1
ATOM 655 C CA . ILE A 1 88 ? -14.857 4.357 10.151 1.00 93.50 88 ILE A CA 1
ATOM 656 C C . ILE A 1 88 ? -16.245 4.348 10.804 1.00 93.50 88 ILE A C 1
ATOM 658 O O . ILE A 1 88 ? -16.497 5.130 11.713 1.00 93.50 88 ILE A O 1
ATOM 662 N N . THR A 1 89 ? -17.099 3.395 10.425 1.00 93.62 89 THR A N 1
ATOM 663 C CA . THR A 1 89 ? -18.446 3.231 10.978 1.00 93.62 89 THR A CA 1
ATOM 664 C C . THR A 1 89 ? -18.409 2.965 12.481 1.00 93.62 89 THR A C 1
ATOM 666 O O . THR A 1 89 ? -19.104 3.642 13.238 1.00 93.62 89 THR A O 1
ATOM 669 N N . GLN A 1 90 ? -17.559 2.035 12.932 1.00 92.81 90 GLN A N 1
ATOM 670 C CA . GLN A 1 90 ? -17.397 1.728 14.358 1.00 92.81 90 GLN A CA 1
ATOM 671 C C . GLN A 1 90 ? -16.892 2.942 15.141 1.00 92.81 90 GLN A C 1
ATOM 673 O O . GLN A 1 90 ? -17.445 3.264 16.188 1.00 92.81 90 GLN A O 1
ATOM 678 N N . ALA A 1 91 ? -15.889 3.650 14.613 1.00 91.75 91 ALA A N 1
ATOM 679 C CA . ALA A 1 91 ? -15.369 4.854 15.251 1.00 91.75 91 ALA A CA 1
ATOM 680 C C . ALA A 1 91 ? -16.461 5.929 15.385 1.00 91.75 91 ALA A C 1
ATOM 682 O O . ALA A 1 91 ? -16.659 6.473 16.467 1.00 91.75 91 ALA A O 1
ATOM 683 N N . THR A 1 92 ? -17.227 6.190 14.319 1.00 93.50 92 THR A N 1
ATOM 684 C CA . THR A 1 92 ? -18.320 7.176 14.358 1.00 93.50 92 THR A CA 1
ATOM 685 C C . THR A 1 92 ? -19.454 6.798 15.311 1.00 93.50 92 THR A C 1
ATOM 687 O O . THR A 1 92 ? -20.087 7.698 15.856 1.00 93.50 92 THR A O 1
ATOM 690 N N . GLY A 1 93 ? -19.703 5.503 15.538 1.00 91.31 93 GLY A N 1
ATOM 691 C CA . GLY A 1 93 ? -20.685 5.033 16.520 1.00 91.31 93 GLY A CA 1
ATOM 692 C C . GLY A 1 93 ? -20.299 5.428 17.945 1.00 91.31 93 GLY A C 1
ATOM 693 O O . GLY A 1 93 ? -21.086 6.075 18.627 1.00 91.31 93 GLY A O 1
ATOM 694 N N . ILE A 1 94 ? -19.046 5.155 18.327 1.00 92.19 94 ILE A N 1
ATOM 695 C CA . ILE A 1 94 ? -18.502 5.500 19.652 1.00 92.19 94 ILE A CA 1
ATOM 696 C C . ILE A 1 94 ? -18.595 7.010 19.904 1.00 92.19 94 ILE A C 1
ATOM 698 O O . ILE A 1 94 ? -19.025 7.442 20.969 1.00 92.19 94 ILE A O 1
ATOM 702 N N . PHE A 1 95 ? -18.231 7.830 18.910 1.00 88.88 95 PHE A N 1
ATOM 703 C CA . PHE A 1 95 ? -18.312 9.286 19.050 1.00 88.88 95 PHE A CA 1
ATOM 704 C C . PHE A 1 95 ? -19.750 9.804 19.175 1.00 88.88 95 PHE A C 1
ATOM 706 O O . PHE A 1 95 ? -19.966 10.794 19.862 1.00 88.88 95 PHE A O 1
ATOM 713 N N . ARG A 1 96 ? -20.735 9.173 18.523 1.00 86.00 96 ARG A N 1
ATOM 714 C CA . ARG A 1 96 ? -22.144 9.594 18.627 1.00 86.00 96 ARG A CA 1
ATOM 715 C C . ARG A 1 96 ? -22.755 9.251 19.981 1.00 86.00 96 ARG A C 1
ATOM 717 O O . ARG A 1 96 ? -23.482 10.078 20.524 1.00 86.00 96 ARG A O 1
ATOM 724 N N . GLU A 1 97 ? -22.453 8.071 20.516 1.00 82.38 97 GLU A N 1
ATOM 725 C CA . GLU A 1 97 ? -22.896 7.674 21.858 1.00 82.38 97 GLU A CA 1
ATOM 726 C C . GLU A 1 97 ? -22.302 8.603 22.921 1.00 82.38 97 GLU A C 1
ATOM 728 O O . GLU A 1 97 ? -23.045 9.148 23.726 1.00 82.38 97 GLU A O 1
ATOM 733 N N . ALA A 1 98 ? -21.003 8.903 22.836 1.00 77.81 98 ALA A N 1
ATOM 734 C CA . ALA A 1 98 ? -20.315 9.771 23.795 1.00 77.81 98 ALA A CA 1
ATOM 735 C C . ALA A 1 98 ? -20.742 11.255 23.767 1.00 77.81 98 ALA A C 1
ATOM 737 O O . ALA A 1 98 ? -20.403 11.994 24.682 1.00 77.81 98 ALA A O 1
ATOM 738 N N . VAL A 1 99 ? -21.423 11.716 22.712 1.00 80.75 99 VAL A N 1
ATOM 739 C CA . VAL A 1 99 ? -21.947 13.096 22.596 1.00 80.75 99 VAL A CA 1
ATOM 740 C C . VAL A 1 99 ? -23.420 13.179 23.016 1.00 80.75 99 VAL A C 1
ATOM 742 O O . VAL A 1 99 ? -23.960 14.271 23.170 1.00 80.75 99 VAL A O 1
ATOM 745 N N . SER A 1 100 ? -24.083 12.031 23.184 1.00 69.50 100 SER A N 1
ATOM 746 C CA . SER A 1 100 ? -25.489 11.956 23.599 1.00 69.50 100 SER A CA 1
ATOM 747 C C . SER A 1 100 ? -25.662 11.870 25.126 1.00 69.50 100 SER A C 1
ATOM 749 O O . SER A 1 100 ? -26.793 11.740 25.591 1.00 69.50 100 SER A O 1
ATOM 751 N N . GLU A 1 101 ? -24.558 11.954 25.876 1.00 53.25 101 GLU A N 1
ATOM 752 C CA . GLU A 1 101 ? -24.457 12.032 27.343 1.00 53.25 101 GLU A CA 1
ATOM 753 C C . GLU A 1 101 ? -23.933 13.412 27.766 1.00 53.25 101 GLU A C 1
ATOM 755 O O . GLU A 1 101 ? -24.456 13.956 28.766 1.00 53.25 101 GLU A O 1
#